Protein AF-A0A967GD37-F1 (afdb_monomer_lite)

Foldseek 3Di:
DDPPPDQDQQGPPDDDDDPVRDPDDDDQDLDDPPPDPDDDSSVVSVVNSVVRNVDDDDD

pLDDT: mean 86.46, std 14.81, range [32.94, 96.88]

Structure (mmCIF, N/CA/C/O backbone):
data_AF-A0A967GD37-F1
#
_entry.id   AF-A0A967GD37-F1
#
loop_
_atom_site.group_PDB
_atom_site.id
_atom_site.type_symbol
_atom_site.label_atom_id
_atom_site.label_alt_id
_atom_site.label_comp_id
_atom_site.label_asym_id
_atom_site.label_entity_id
_atom_site.label_seq_id
_atom_site.pdbx_PDB_ins_code
_atom_site.Cartn_x
_atom_site.Cartn_y
_atom_site.Cartn_z
_atom_site.occupancy
_atom_site.B_iso_or_equiv
_atom_site.auth_seq_id
_atom_site.auth_comp_id
_atom_site.auth_asym_id
_atom_site.auth_atom_id
_atom_site.pdbx_PDB_model_num
ATOM 1 N N . MET A 1 1 ? -13.879 13.801 -19.916 1.00 39.91 1 MET A N 1
ATOM 2 C CA . MET A 1 1 ? -13.617 13.576 -18.483 1.00 39.91 1 MET A CA 1
ATOM 3 C C . MET A 1 1 ? -13.172 12.135 -18.378 1.00 39.91 1 MET A C 1
ATOM 5 O O . MET A 1 1 ? -14.002 11.246 -18.281 1.00 39.91 1 MET A O 1
ATOM 9 N N . THR A 1 2 ? -11.894 11.903 -18.660 1.00 32.94 2 THR A N 1
ATOM 10 C CA . THR A 1 2 ? -11.308 10.565 -18.719 1.00 32.94 2 THR A CA 1
ATOM 11 C C . THR A 1 2 ? -11.360 9.994 -17.312 1.00 32.94 2 THR A C 1
ATOM 13 O O . THR A 1 2 ? -10.814 10.5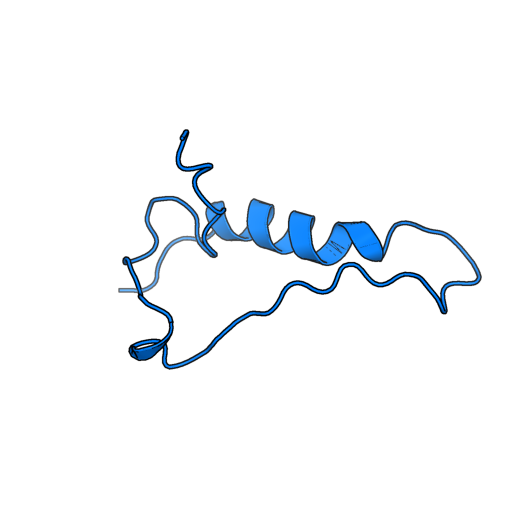98 -16.392 1.00 32.94 2 THR A O 1
ATOM 16 N N . ASP A 1 3 ? -12.089 8.895 -17.148 1.00 40.38 3 ASP A N 1
ATOM 17 C CA . ASP A 1 3 ? -12.045 8.067 -15.951 1.00 40.38 3 ASP A CA 1
ATOM 18 C C . ASP A 1 3 ? -10.612 7.544 -15.842 1.00 40.38 3 ASP A C 1
ATOM 20 O O . ASP A 1 3 ? -10.213 6.619 -16.551 1.00 40.38 3 ASP A O 1
ATOM 24 N N . THR A 1 4 ? -9.776 8.237 -15.070 1.00 44.94 4 THR A N 1
ATOM 25 C CA . THR A 1 4 ? -8.464 7.718 -14.708 1.00 44.94 4 THR A CA 1
ATOM 26 C C . THR A 1 4 ? -8.757 6.498 -13.858 1.00 44.94 4 THR A C 1
ATOM 28 O O . THR A 1 4 ? -9.106 6.659 -12.690 1.00 44.94 4 THR A O 1
ATOM 31 N N . ALA A 1 5 ? -8.695 5.307 -14.458 1.00 56.19 5 ALA A N 1
ATOM 32 C CA . ALA A 1 5 ? -8.954 4.057 -13.767 1.00 56.19 5 ALA A CA 1
ATOM 33 C C . ALA A 1 5 ? -8.117 4.036 -12.484 1.00 56.19 5 ALA A C 1
ATOM 35 O O . ALA A 1 5 ? -6.889 3.948 -12.515 1.00 56.19 5 ALA A O 1
ATOM 36 N N . GLN A 1 6 ? -8.786 4.231 -11.351 1.00 62.62 6 GLN A N 1
ATOM 37 C CA . GLN A 1 6 ? -8.135 4.256 -10.057 1.00 62.62 6 GLN A CA 1
ATOM 38 C C . GLN A 1 6 ? -7.614 2.842 -9.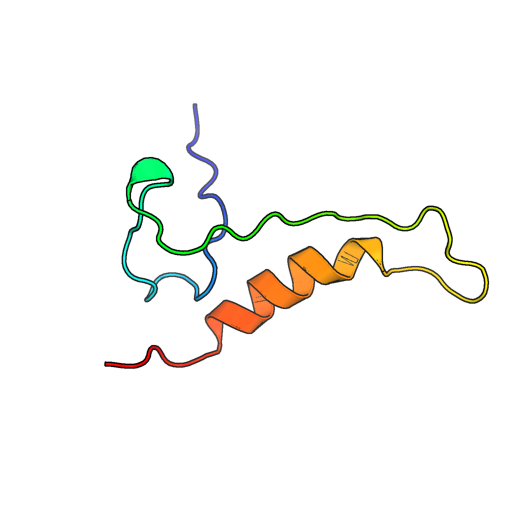811 1.00 62.62 6 GLN A C 1
ATOM 40 O O . GLN A 1 6 ? -8.400 1.893 -9.804 1.00 62.62 6 GLN A O 1
ATOM 45 N N . ALA A 1 7 ? -6.294 2.699 -9.681 1.00 70.50 7 ALA A N 1
ATOM 46 C CA . ALA A 1 7 ? -5.659 1.399 -9.521 1.00 70.50 7 ALA A CA 1
ATOM 47 C C . ALA A 1 7 ? -6.303 0.637 -8.349 1.00 70.50 7 ALA A C 1
ATOM 49 O O . ALA A 1 7 ? -6.444 1.162 -7.240 1.00 70.50 7 ALA A O 1
ATOM 50 N N . ARG A 1 8 ? -6.763 -0.584 -8.631 1.00 84.88 8 ARG A N 1
ATOM 51 C CA . ARG A 1 8 ? -7.459 -1.446 -7.673 1.00 84.88 8 ARG A CA 1
ATOM 52 C C . ARG A 1 8 ? -6.447 -2.354 -6.997 1.00 84.88 8 ARG A C 1
ATOM 54 O O . ARG A 1 8 ? -5.518 -2.840 -7.638 1.00 84.88 8 ARG A O 1
ATOM 61 N N . PHE A 1 9 ? -6.647 -2.602 -5.707 1.00 89.25 9 PHE A N 1
ATOM 62 C CA . PHE A 1 9 ? -5.880 -3.635 -5.025 1.00 89.25 9 PHE A CA 1
ATOM 63 C C . PHE A 1 9 ? -6.210 -4.991 -5.655 1.00 89.25 9 PHE A C 1
ATOM 65 O O . PHE A 1 9 ? -7.385 -5.354 -5.730 1.00 89.25 9 PHE A O 1
ATOM 72 N N . GLY A 1 10 ? -5.182 -5.703 -6.115 1.00 90.88 10 GLY A N 1
ATOM 73 C CA . GLY A 1 10 ? -5.324 -6.973 -6.815 1.00 90.88 10 GLY A CA 1
ATOM 74 C C . GLY A 1 10 ? -5.509 -6.877 -8.335 1.00 90.88 10 GLY A C 1
ATOM 75 O O . GLY A 1 10 ? -5.791 -7.881 -8.976 1.00 90.88 10 GLY A O 1
ATOM 76 N N . GLY A 1 11 ? -5.341 -5.690 -8.926 1.00 89.19 11 GLY A N 1
ATOM 77 C CA . GLY A 1 11 ? -5.350 -5.527 -10.382 1.00 89.19 11 GLY A CA 1
ATOM 78 C C . GLY A 1 11 ? -6.723 -5.728 -11.031 1.00 89.19 11 GLY A C 1
ATOM 79 O O . GLY A 1 11 ? -7.763 -5.481 -10.414 1.00 89.19 11 GLY A O 1
ATOM 80 N N . ASP A 1 12 ? -6.713 -6.128 -12.303 1.00 87.06 12 ASP A N 1
ATOM 81 C CA . ASP A 1 12 ? -7.920 -6.253 -13.132 1.00 87.06 12 ASP A CA 1
ATOM 82 C C . ASP A 1 12 ? -8.758 -7.497 -12.797 1.00 87.06 12 ASP A C 1
ATOM 84 O O . ASP A 1 12 ? -9.977 -7.475 -12.977 1.00 87.06 12 ASP A O 1
ATOM 88 N N . ASP A 1 13 ? -8.130 -8.533 -12.236 1.00 86.25 13 ASP A N 1
ATOM 89 C CA . ASP A 1 13 ? -8.796 -9.768 -11.800 1.00 86.25 13 ASP A CA 1
ATOM 90 C C . ASP A 1 13 ? -9.546 -9.599 -10.467 1.00 86.25 13 ASP A C 1
ATOM 92 O O . ASP A 1 13 ? -10.361 -10.439 -10.074 1.00 86.25 13 ASP A O 1
ATOM 96 N N . ALA A 1 14 ? -9.320 -8.486 -9.761 1.00 87.50 14 ALA A N 1
ATOM 97 C CA . ALA A 1 14 ? -10.022 -8.178 -8.527 1.00 87.50 14 ALA A CA 1
ATOM 98 C C . ALA A 1 14 ? -11.522 -7.969 -8.777 1.00 87.50 14 ALA A C 1
ATOM 100 O O . ALA A 1 14 ? -11.946 -7.144 -9.596 1.00 87.50 14 ALA A O 1
ATOM 101 N N . ARG A 1 15 ? -12.357 -8.655 -7.987 1.00 87.25 15 ARG A N 1
ATOM 102 C CA . ARG A 1 15 ? -13.812 -8.477 -8.042 1.00 87.25 15 ARG A CA 1
ATOM 103 C C . ARG A 1 15 ? -14.175 -7.001 -7.814 1.00 87.25 15 ARG A C 1
ATOM 105 O O . ARG A 1 15 ? -13.792 -6.437 -6.785 1.00 87.25 15 ARG A O 1
ATOM 112 N N . PRO A 1 16 ? -14.986 -6.384 -8.694 1.00 86.62 16 PRO A N 1
ATOM 113 C CA . PRO A 1 16 ? -15.445 -5.019 -8.491 1.00 86.62 16 PRO A CA 1
ATOM 114 C C . PRO A 1 16 ? -16.158 -4.867 -7.145 1.00 86.62 16 PRO A C 1
ATOM 116 O O . PRO A 1 16 ? -17.066 -5.633 -6.809 1.00 86.62 16 PRO A O 1
ATOM 119 N N . CYS A 1 17 ? -15.758 -3.857 -6.379 1.00 86.94 17 CYS A N 1
ATOM 120 C CA . CYS A 1 17 ? -16.358 -3.524 -5.096 1.00 86.94 17 CYS A CA 1
ATOM 121 C C . CYS A 1 17 ? -16.533 -2.012 -5.003 1.00 86.94 17 CYS A C 1
ATOM 123 O O . CYS A 1 17 ? -15.611 -1.249 -5.285 1.00 86.94 17 CYS A O 1
ATOM 125 N N . THR A 1 18 ? -17.718 -1.573 -4.587 1.00 90.12 18 THR A N 1
ATOM 126 C CA . THR A 1 18 ? -17.950 -0.168 -4.243 1.00 90.12 18 THR A CA 1
ATOM 127 C C . THR A 1 18 ? -17.599 0.066 -2.779 1.00 90.12 18 THR A C 1
ATOM 129 O O . THR A 1 18 ? -17.647 -0.858 -1.965 1.00 90.12 18 THR A O 1
ATOM 132 N N . TYR A 1 19 ? -17.279 1.308 -2.419 1.00 89.81 19 TYR A N 1
ATOM 133 C CA . TYR A 1 19 ? -16.947 1.656 -1.038 1.00 89.81 19 TYR A CA 1
ATOM 134 C C . TYR A 1 19 ? -18.050 1.287 -0.017 1.00 89.81 19 TYR A C 1
ATOM 136 O O . TYR A 1 19 ? -17.715 0.668 0.989 1.00 89.81 19 TYR A O 1
ATOM 144 N N . PRO A 1 20 ? -19.359 1.532 -0.262 1.00 94.69 20 PRO A N 1
ATOM 145 C CA . PRO A 1 20 ? -20.411 1.159 0.695 1.00 94.69 20 PRO A CA 1
ATOM 146 C C . PRO A 1 20 ? -20.594 -0.352 0.893 1.00 94.69 20 PRO A C 1
ATOM 148 O O . PRO A 1 20 ? -21.145 -0.780 1.902 1.00 94.69 20 PRO A O 1
ATOM 151 N N . GLN A 1 21 ? -20.172 -1.163 -0.079 1.00 92.94 21 GLN A N 1
ATOM 152 C CA . GLN A 1 21 ? -20.270 -2.626 -0.026 1.00 92.94 21 GLN A CA 1
ATOM 153 C C . GLN A 1 21 ? -19.000 -3.275 0.541 1.00 92.94 21 GLN A C 1
ATOM 155 O O . GLN A 1 21 ? -18.985 -4.480 0.801 1.00 92.94 21 GLN A O 1
ATOM 160 N N . ALA A 1 22 ? -17.930 -2.497 0.710 1.00 92.12 22 ALA A N 1
ATOM 161 C CA . ALA A 1 22 ? -16.633 -3.003 1.107 1.00 92.12 22 ALA A CA 1
ATOM 162 C C . ALA A 1 22 ? -16.646 -3.458 2.571 1.00 92.12 22 ALA A C 1
ATOM 164 O O . ALA A 1 22 ? -17.032 -2.725 3.478 1.00 92.12 22 ALA A O 1
ATOM 165 N N . ARG A 1 23 ? -16.168 -4.682 2.811 1.00 93.56 23 ARG A N 1
ATOM 166 C CA . ARG A 1 23 ? -15.923 -5.197 4.170 1.00 93.56 23 ARG A CA 1
ATOM 167 C C . ARG A 1 23 ? -14.650 -4.620 4.785 1.00 93.56 23 ARG A C 1
ATOM 169 O O . ARG A 1 23 ? -14.537 -4.564 6.004 1.00 93.56 23 ARG A O 1
ATOM 176 N N . VAL A 1 24 ? -13.708 -4.221 3.934 1.00 91.56 24 VAL A N 1
ATOM 177 C CA . VAL A 1 24 ? -12.421 -3.624 4.287 1.00 91.56 24 VAL A CA 1
ATOM 178 C C . VAL A 1 24 ? -12.143 -2.501 3.294 1.00 91.56 24 VAL A C 1
ATOM 180 O O . VAL A 1 24 ? -12.342 -2.680 2.095 1.00 91.56 24 VAL A O 1
ATOM 183 N N . ALA A 1 25 ? -11.668 -1.361 3.793 1.00 91.56 25 ALA A N 1
ATOM 184 C CA . ALA A 1 25 ? -11.201 -0.251 2.974 1.00 91.56 25 ALA A CA 1
ATOM 185 C C . ALA A 1 25 ? -9.706 -0.023 3.212 1.00 91.56 25 ALA A C 1
ATOM 187 O O . ALA A 1 25 ? -9.257 0.022 4.356 1.00 91.56 25 ALA A O 1
ATOM 188 N N . ILE A 1 26 ? -8.950 0.142 2.128 1.00 88.56 26 ILE A N 1
ATOM 189 C CA . ILE A 1 26 ? -7.519 0.452 2.162 1.00 88.56 26 ILE A CA 1
ATOM 190 C C . ILE A 1 26 ? -7.361 1.921 1.773 1.00 88.56 26 ILE A C 1
ATOM 192 O O . ILE A 1 26 ? -7.814 2.326 0.704 1.00 88.56 26 ILE A O 1
ATOM 196 N N . LEU A 1 27 ? -6.723 2.715 2.637 1.00 91.88 27 LEU A N 1
ATOM 197 C CA . LEU A 1 27 ? -6.408 4.120 2.377 1.00 91.88 27 LEU A CA 1
ATOM 198 C C . LEU A 1 27 ? -4.891 4.283 2.191 1.00 91.88 27 LEU A C 1
ATOM 200 O O . LEU A 1 27 ? -4.152 4.204 3.174 1.00 91.88 27 LEU A O 1
ATOM 204 N N . PRO A 1 28 ? -4.408 4.520 0.960 1.00 91.69 28 PRO A N 1
ATOM 205 C CA . PRO A 1 28 ? -3.008 4.846 0.716 1.00 91.69 28 PRO A CA 1
ATOM 206 C C . PRO A 1 28 ? -2.645 6.199 1.343 1.00 91.69 28 PRO A C 1
ATOM 208 O O . PRO A 1 28 ? -3.270 7.211 1.032 1.00 91.69 28 PRO A O 1
ATOM 211 N N . VAL A 1 29 ? -1.617 6.236 2.196 1.00 95.25 29 VAL A N 1
ATOM 212 C CA . VAL A 1 29 ? -1.111 7.482 2.798 1.00 95.25 29 VAL A CA 1
ATOM 213 C C . VAL A 1 29 ? 0.389 7.617 2.509 1.00 95.25 29 VAL A C 1
ATOM 215 O O . VAL A 1 29 ? 1.196 6.977 3.186 1.00 95.25 29 VAL A O 1
ATOM 218 N N . PRO A 1 30 ? 0.798 8.423 1.510 1.00 95.12 30 PRO A N 1
ATOM 219 C CA . PRO A 1 30 ? 2.199 8.582 1.118 1.00 95.12 30 PRO A CA 1
ATOM 220 C C . PRO A 1 30 ? 2.935 9.556 2.055 1.00 95.12 30 PRO A C 1
ATOM 222 O O . PRO A 1 30 ? 3.328 10.651 1.660 1.00 95.12 30 PRO A O 1
ATOM 225 N N . TYR A 1 31 ? 3.084 9.183 3.328 1.00 95.31 31 TYR A N 1
ATOM 226 C CA . TYR A 1 31 ? 3.708 10.030 4.346 1.00 95.31 31 TYR A CA 1
ATOM 227 C C . TYR A 1 31 ? 5.213 9.758 4.502 1.00 95.31 31 TYR A C 1
ATOM 229 O O . TYR A 1 31 ? 5.661 8.612 4.553 1.00 95.31 31 TYR A O 1
ATOM 237 N N . GLU A 1 32 ? 5.992 10.833 4.624 1.00 96.06 32 GLU A N 1
ATOM 238 C CA . GLU A 1 32 ? 7.456 10.784 4.789 1.00 96.06 32 GLU A CA 1
ATOM 239 C C . GLU A 1 32 ? 7.973 11.794 5.833 1.00 96.06 32 GLU A C 1
ATOM 241 O O . GLU A 1 32 ? 9.173 11.964 6.017 1.00 96.06 32 GLU A O 1
ATOM 246 N N . GLY A 1 33 ? 7.079 12.463 6.570 1.00 95.81 33 GLY A N 1
ATOM 247 C CA . GLY A 1 33 ? 7.440 13.622 7.397 1.00 95.81 33 GLY A CA 1
ATOM 248 C C . GLY A 1 33 ? 8.333 13.341 8.614 1.00 95.81 33 GLY A C 1
ATOM 249 O O . GLY A 1 33 ? 8.868 14.283 9.188 1.00 95.81 33 GLY A O 1
ATOM 250 N N . THR A 1 34 ? 8.510 12.081 9.019 1.00 94.56 34 THR A N 1
ATOM 251 C CA . THR A 1 34 ? 9.309 11.690 10.202 1.00 94.56 34 THR A CA 1
ATOM 252 C C . THR A 1 34 ? 10.585 10.926 9.852 1.00 94.56 34 THR A C 1
ATOM 254 O O . THR A 1 34 ? 11.232 10.364 10.735 1.00 94.56 34 THR A O 1
ATOM 257 N N . VAL A 1 35 ? 10.933 10.836 8.572 1.00 94.88 35 VAL A N 1
ATOM 258 C CA . VAL A 1 35 ? 12.055 10.023 8.101 1.00 94.88 35 VAL A CA 1
ATOM 259 C C . VAL A 1 35 ? 13.372 10.795 8.225 1.00 94.88 35 VAL A C 1
ATOM 261 O O . VAL A 1 35 ? 13.462 11.940 7.795 1.00 94.88 35 VAL A O 1
ATOM 264 N N . THR A 1 36 ? 14.401 10.174 8.815 1.00 89.94 36 THR A N 1
ATOM 265 C CA . THR A 1 36 ? 15.663 10.862 9.167 1.00 89.94 36 THR A CA 1
ATOM 266 C C . THR A 1 36 ? 16.937 10.256 8.570 1.00 89.94 36 THR A C 1
ATOM 268 O O . THR A 1 36 ? 17.947 10.951 8.518 1.00 89.94 36 THR A O 1
ATOM 271 N N . TYR A 1 37 ? 16.923 8.999 8.105 1.00 90.12 37 TYR A N 1
ATOM 272 C CA . TYR A 1 37 ? 18.120 8.330 7.561 1.00 90.12 37 TYR A CA 1
ATOM 273 C C . TYR A 1 37 ? 18.139 8.238 6.025 1.00 90.12 37 TYR A C 1
ATOM 275 O O . TYR A 1 37 ? 19.176 8.447 5.405 1.00 90.12 37 TYR A O 1
ATOM 283 N N . GLY A 1 38 ? 16.999 7.964 5.389 1.00 90.75 38 GLY A N 1
ATOM 284 C CA . GLY A 1 38 ? 16.893 7.869 3.931 1.00 90.75 38 GLY A CA 1
ATOM 285 C C . GLY A 1 38 ? 15.437 7.881 3.480 1.00 90.75 38 GLY A C 1
ATOM 286 O O . GLY A 1 38 ? 14.586 7.384 4.203 1.00 90.75 38 GLY A O 1
ATOM 287 N N . GLY A 1 39 ? 15.153 8.476 2.320 1.00 95.12 39 GLY A N 1
ATOM 288 C CA . GLY A 1 39 ? 13.786 8.734 1.855 1.00 95.12 39 GLY A CA 1
ATOM 289 C C . GLY A 1 39 ? 13.123 7.594 1.076 1.00 95.12 39 GLY A C 1
ATOM 290 O O . GLY A 1 39 ? 13.721 6.557 0.775 1.00 95.12 39 GLY A O 1
ATOM 291 N N . GLY A 1 40 ? 11.875 7.828 0.680 1.00 95.50 40 GLY A N 1
ATOM 292 C CA . GLY A 1 40 ? 11.095 6.958 -0.193 1.00 95.50 40 GLY A CA 1
ATOM 293 C C . GLY A 1 40 ? 9.957 6.192 0.473 1.00 95.50 40 GLY A C 1
ATOM 294 O O . GLY A 1 40 ? 9.313 5.409 -0.224 1.00 95.50 40 GLY A O 1
ATOM 295 N N . THR A 1 41 ? 9.668 6.410 1.757 1.00 95.62 41 THR A N 1
ATOM 296 C CA . THR A 1 41 ? 8.515 5.790 2.434 1.00 95.62 41 THR A CA 1
ATOM 297 C C . THR A 1 41 ? 7.193 6.239 1.819 1.00 95.62 41 THR A C 1
ATOM 299 O O . THR A 1 41 ? 6.259 5.441 1.743 1.00 95.62 41 THR A O 1
ATOM 302 N N . ALA A 1 42 ? 7.133 7.458 1.269 1.00 96.88 42 ALA A N 1
ATOM 303 C CA . ALA A 1 42 ? 5.972 7.944 0.526 1.00 96.88 42 ALA A CA 1
ATOM 304 C C . ALA A 1 42 ? 5.648 7.097 -0.720 1.00 96.88 42 ALA A C 1
ATOM 306 O O . ALA A 1 42 ? 4.506 7.091 -1.170 1.00 96.88 42 ALA A O 1
ATOM 307 N N . ARG A 1 43 ? 6.620 6.347 -1.263 1.00 96.75 43 ARG A N 1
ATOM 308 C CA . ARG A 1 43 ? 6.424 5.453 -2.421 1.00 96.75 43 ARG A CA 1
ATOM 309 C C . ARG A 1 43 ? 5.838 4.093 -2.040 1.00 96.75 43 ARG A C 1
ATOM 311 O O .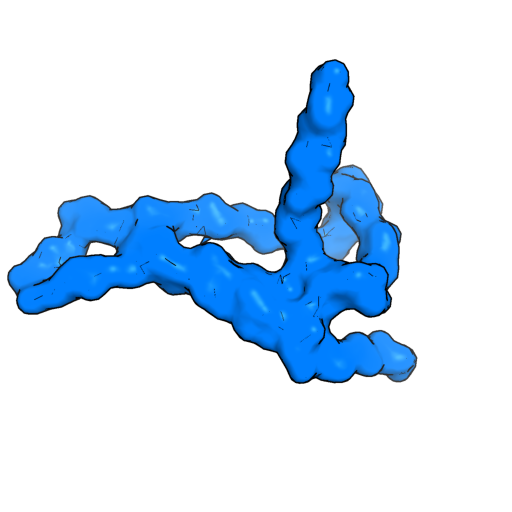 ARG A 1 43 ? 5.345 3.380 -2.909 1.00 96.75 43 ARG A O 1
ATOM 318 N N . GLY A 1 44 ? 5.870 3.734 -0.755 1.00 96.00 44 GLY A N 1
ATOM 319 C CA . GLY A 1 44 ? 5.399 2.442 -0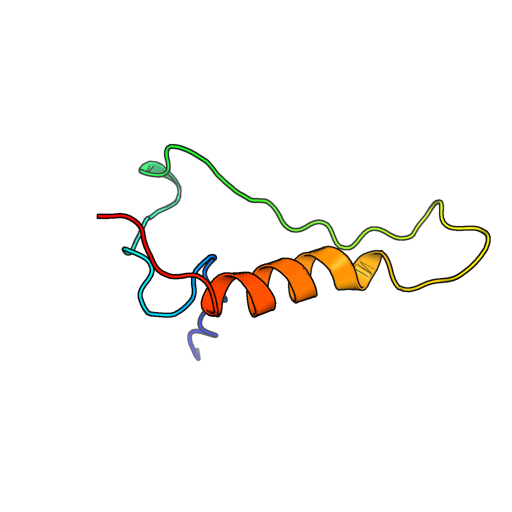.253 1.00 96.00 44 GLY A CA 1
ATOM 320 C C . GLY A 1 44 ? 3.956 2.111 -0.653 1.00 96.00 44 GLY A C 1
ATOM 321 O O . GLY A 1 44 ? 3.735 1.040 -1.213 1.00 96.00 44 GLY A O 1
ATOM 322 N N . PRO A 1 45 ? 2.976 3.012 -0.445 1.00 95.31 45 PRO A N 1
ATOM 323 C CA . PRO A 1 45 ? 1.586 2.726 -0.789 1.00 95.31 45 PRO A CA 1
ATOM 324 C C . PRO A 1 45 ? 1.372 2.398 -2.271 1.00 95.31 45 PRO A C 1
ATOM 326 O O . PRO A 1 45 ? 0.620 1.481 -2.584 1.00 95.31 45 PRO A O 1
ATOM 329 N N . GLN A 1 46 ? 2.057 3.105 -3.175 1.00 93.81 46 GLN A N 1
ATOM 330 C CA . GLN A 1 46 ? 1.986 2.815 -4.607 1.00 93.81 46 GLN A CA 1
ATOM 331 C C . GLN A 1 46 ? 2.630 1.461 -4.933 1.00 93.81 46 GLN A C 1
ATOM 333 O O . GLN A 1 46 ? 2.017 0.658 -5.630 1.00 93.81 46 GLN A O 1
ATOM 338 N N . ALA A 1 47 ? 3.805 1.168 -4.367 1.00 95.50 47 ALA A N 1
ATOM 339 C CA . ALA A 1 47 ? 4.494 -0.105 -4.585 1.00 95.50 47 ALA A CA 1
ATOM 340 C C . ALA A 1 47 ? 3.669 -1.315 -4.109 1.00 95.50 47 ALA A C 1
ATOM 342 O O . ALA A 1 47 ? 3.649 -2.348 -4.772 1.00 95.50 47 ALA A O 1
ATOM 343 N N . VAL A 1 48 ? 2.948 -1.191 -2.987 1.00 95.06 48 VAL A N 1
ATOM 344 C CA . VAL A 1 48 ? 2.019 -2.233 -2.511 1.00 95.06 48 VAL A CA 1
ATOM 345 C C . VAL A 1 48 ? 0.876 -2.44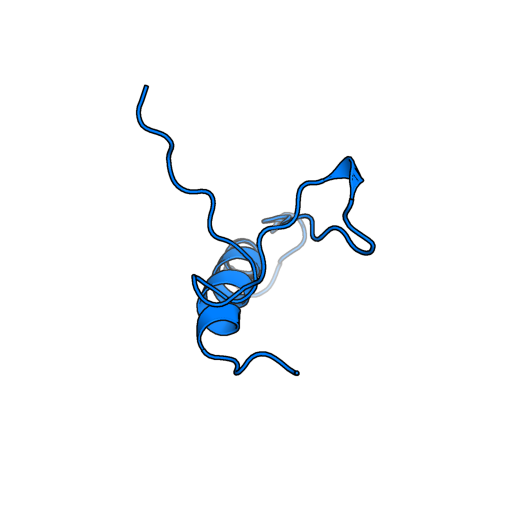5 -3.503 1.00 95.06 48 VAL A C 1
ATOM 347 O O . VAL A 1 48 ? 0.514 -3.585 -3.785 1.00 95.06 48 VAL A O 1
ATOM 350 N N . LEU A 1 49 ? 0.314 -1.363 -4.042 1.00 91.69 49 LEU A N 1
ATOM 351 C CA . LEU A 1 49 ? -0.778 -1.433 -5.009 1.00 91.69 49 LEU A CA 1
ATOM 352 C C . LEU A 1 49 ? -0.326 -2.112 -6.313 1.00 91.69 49 LEU A C 1
ATOM 354 O O . LEU A 1 49 ? -1.004 -3.011 -6.800 1.00 91.69 49 LEU A O 1
ATOM 358 N N . GLU A 1 50 ? 0.846 -1.746 -6.829 1.00 92.62 50 GLU A N 1
ATOM 359 C CA . GLU A 1 50 ? 1.447 -2.352 -8.025 1.00 92.62 50 GLU A CA 1
ATOM 360 C C . GLU A 1 50 ? 1.760 -3.839 -7.815 1.00 92.62 50 GLU A C 1
ATOM 362 O O . GLU A 1 50 ? 1.391 -4.676 -8.637 1.00 92.62 50 GLU A O 1
ATOM 367 N N . ALA A 1 51 ? 2.379 -4.186 -6.684 1.00 93.88 51 ALA A N 1
ATOM 368 C CA . ALA A 1 51 ? 2.693 -5.571 -6.349 1.00 93.88 51 ALA A CA 1
ATOM 369 C C . ALA A 1 51 ? 1.433 -6.427 -6.154 1.00 93.88 51 ALA A C 1
ATOM 371 O O . ALA A 1 51 ? 1.443 -7.611 -6.483 1.00 93.88 51 ALA A O 1
ATOM 372 N N . SER A 1 52 ? 0.338 -5.842 -5.652 1.00 92.75 52 SER A N 1
ATOM 373 C CA . SER A 1 52 ? -0.907 -6.578 -5.408 1.00 92.75 52 SER A CA 1
ATOM 374 C C . SER A 1 52 ? -1.508 -7.185 -6.678 1.00 92.75 52 SER A C 1
ATOM 376 O O . SER A 1 52 ? -2.111 -8.246 -6.598 1.00 92.75 52 SER A O 1
ATOM 378 N N . ALA A 1 53 ? -1.290 -6.572 -7.846 1.00 90.94 53 ALA A N 1
ATOM 379 C CA . ALA A 1 53 ? -1.764 -7.090 -9.130 1.00 90.94 53 ALA A CA 1
ATOM 380 C C . ALA A 1 53 ? -1.025 -8.358 -9.598 1.00 90.94 53 ALA A C 1
ATOM 382 O O . ALA A 1 53 ? -1.413 -8.951 -10.595 1.00 90.94 53 ALA A O 1
ATOM 383 N N . GLN A 1 54 ? 0.059 -8.750 -8.924 1.00 93.06 54 GLN A N 1
ATOM 384 C CA . GLN A 1 54 ? 0.812 -9.974 -9.223 1.00 93.06 54 GLN A CA 1
ATOM 385 C C . GLN A 1 54 ? 0.370 -11.166 -8.360 1.00 93.06 54 GLN A C 1
ATOM 387 O O . GLN A 1 54 ? 0.931 -12.253 -8.486 1.00 93.06 54 GLN A O 1
ATOM 392 N N . LEU A 1 55 ? -0.569 -10.957 -7.433 1.00 91.75 55 LEU A N 1
ATOM 393 C CA . LEU A 1 55 ? -1.093 -12.008 -6.569 1.00 91.75 55 LEU A CA 1
ATOM 394 C C . LEU A 1 55 ? -2.313 -12.657 -7.217 1.00 91.75 55 LEU A C 1
ATOM 396 O O . LEU A 1 55 ? -3.208 -11.964 -7.694 1.00 91.75 55 LEU A O 1
ATOM 400 N N . GLU A 1 56 ? -2.365 -13.983 -7.154 1.00 90.19 56 GLU A N 1
ATOM 401 C CA . GLU A 1 56 ? -3.550 -14.748 -7.536 1.00 90.19 56 GLU A CA 1
ATOM 402 C C . GLU A 1 56 ? -4.701 -14.481 -6.560 1.00 90.19 56 GLU A C 1
ATOM 404 O O . GLU A 1 56 ? -4.510 -14.398 -5.339 1.00 90.19 56 GLU A O 1
ATOM 409 N N . MET A 1 57 ? -5.910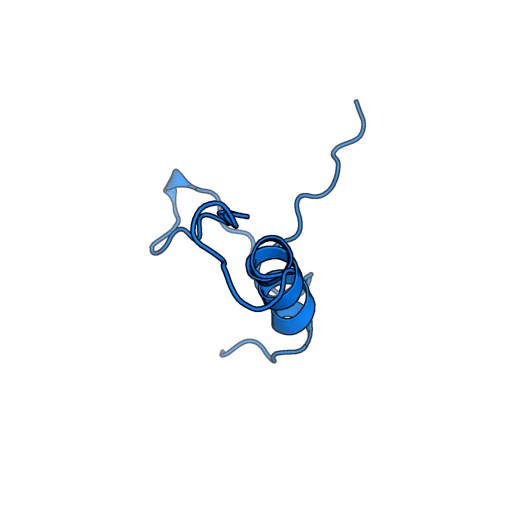 -14.365 -7.105 1.00 86.25 57 MET A N 1
ATOM 410 C CA . MET A 1 57 ? -7.124 -14.223 -6.308 1.00 86.25 57 MET A CA 1
ATOM 411 C C . MET A 1 57 ? -7.504 -15.558 -5.678 1.00 86.25 57 MET A C 1
ATOM 413 O O . MET A 1 57 ? -7.425 -16.603 -6.314 1.00 86.25 57 MET A O 1
ATOM 417 N N . TYR A 1 58 ? -7.941 -15.508 -4.423 1.00 81.75 58 TYR A N 1
ATOM 418 C CA . TYR A 1 58 ? -8.500 -16.672 -3.747 1.00 81.75 58 TYR A CA 1
ATOM 419 C C . TYR A 1 58 ? -9.960 -16.875 -4.166 1.00 81.75 58 TYR A C 1
ATOM 421 O O . TYR A 1 58 ? -10.727 -15.905 -4.180 1.00 81.75 58 TYR A O 1
ATOM 429 N N . ASP A 1 59 ? -10.328 -18.115 -4.478 1.00 71.19 59 ASP A N 1
ATOM 430 C CA . ASP A 1 59 ? -11.679 -18.560 -4.830 1.00 71.19 59 ASP A CA 1
ATOM 431 C C . ASP A 1 59 ? -12.433 -19.222 -3.662 1.00 71.19 59 ASP A C 1
ATOM 433 O O . ASP A 1 59 ? -11.839 -20.011 -2.892 1.00 71.19 59 ASP A O 1
#

Radius of gyration: 14.25 Å; chains: 1; bounding box: 38×32×29 Å

Secondary structure (DSSP, 8-state):
-----PPPTT-TTSPP--GGG-SS--------TT--S---GGGHHHHHHHHHTTSPPP-

Sequence (59 aa):
MTDTAQARFGGDDARPCTYPQARVAILPVPYEGTVTYGGGTARGPQAVLEASAQLEMYD